Protein AF-A0A7V9KSQ6-F1 (afdb_monomer)

pLDDT: mean 91.96, std 9.07, range [58.22, 98.5]

Solvent-accessible surface area (backbone atoms only — not comparable to full-atom values): 5963 Å² total; per-residue (Å²): 132,81,91,51,93,91,54,93,78,70,85,80,70,75,82,53,72,67,58,53,50,51,54,50,52,52,53,53,51,53,52,51,50,52,65,71,71,59,47,72,70,59,46,72,32,65,42,82,52,59,86,64,93,65,84,72,74,70,60,66,44,50,35,50,59,55,53,50,50,54,56,52,50,54,51,50,51,49,55,52,52,52,56,53,47,52,53,51,52,53,51,54,55,59,75,74,105

Mean predicted aligned error: 5.45 Å

Radius of gyration: 18.54 Å; Cα contacts (8 Å, |Δi|>4): 34; chains: 1; bounding box: 32×36×52 Å

Sequence (97 aa):
MPDEPSVPRDRDARPSLNEVLALRAERMATMRQVITDLTDEQLAGMTEPVAEPGYPEPESFPVRRCLQVILNEEWSHRLYAERDLDVLDARSSQVRR

Foldseek 3Di:
DPDDPVDDDDPVDDDDPVVVVVVVVVVVVVVVVCVVPDDPVLQQDKDDWDCDDDPPDTDIGRNVVVVVVVVVVVVVVVVVVVVVVVVVVVVVVVVVD

Structure (mmCIF, N/CA/C/O backbone):
data_AF-A0A7V9KSQ6-F1
#
_entry.id   AF-A0A7V9KSQ6-F1
#
loop_
_atom_site.group_PDB
_atom_site.id
_atom_site.type_symbol
_atom_site.label_atom_id
_atom_site.label_alt_id
_atom_site.label_comp_id
_atom_site.label_asym_id
_atom_site.label_entity_id
_atom_site.label_seq_id
_atom_site.pdbx_PDB_ins_code
_atom_site.Cartn_x
_atom_site.Cartn_y
_atom_site.Cartn_z
_atom_site.occupancy
_atom_site.B_iso_or_equiv
_atom_site.auth_seq_id
_atom_site.auth_comp_id
_atom_site.auth_asym_id
_atom_site.auth_atom_id
_atom_site.pdbx_PDB_model_num
ATOM 1 N N . MET A 1 1 ? -1.034 20.824 -8.667 1.00 62.12 1 MET A N 1
ATOM 2 C CA . MET A 1 1 ? -0.439 20.929 -7.325 1.00 62.12 1 MET A CA 1
ATOM 3 C C . MET A 1 1 ? 0.964 21.492 -7.465 1.00 62.12 1 MET A C 1
ATOM 5 O O . MET A 1 1 ? 1.721 20.925 -8.258 1.00 62.12 1 MET A O 1
ATOM 9 N N . PRO A 1 2 ? 1.267 22.631 -6.820 1.00 73.69 2 PRO A N 1
ATOM 10 C CA . PRO A 1 2 ? 2.648 23.082 -6.643 1.00 73.69 2 PRO A CA 1
ATOM 11 C C . PRO A 1 2 ? 3.448 22.026 -5.862 1.00 73.69 2 PRO A C 1
ATOM 13 O O . PRO A 1 2 ? 2.854 21.133 -5.261 1.00 73.69 2 PRO A O 1
ATOM 16 N N . ASP A 1 3 ? 4.777 22.091 -5.911 1.00 74.38 3 ASP A N 1
ATOM 17 C CA . ASP A 1 3 ? 5.607 21.177 -5.123 1.00 74.38 3 ASP A CA 1
ATOM 18 C C . ASP A 1 3 ? 5.496 21.516 -3.628 1.00 74.38 3 ASP A C 1
ATOM 20 O O . ASP A 1 3 ? 5.569 22.683 -3.238 1.00 74.38 3 ASP A O 1
ATOM 24 N N . GLU A 1 4 ? 5.318 20.490 -2.797 1.00 75.94 4 GLU A N 1
ATOM 25 C CA . GLU A 1 4 ? 5.264 20.596 -1.339 1.00 75.94 4 GLU A CA 1
ATOM 26 C C . GLU A 1 4 ? 6.613 20.136 -0.764 1.00 75.94 4 GLU A C 1
ATOM 28 O O . GLU A 1 4 ? 6.957 18.966 -0.922 1.00 75.94 4 GLU A O 1
ATOM 33 N N . PRO A 1 5 ? 7.405 21.010 -0.107 1.00 74.19 5 PRO A N 1
ATOM 34 C CA . PRO A 1 5 ? 8.763 20.672 0.339 1.00 74.19 5 PRO A CA 1
ATOM 35 C C . PRO A 1 5 ? 8.861 19.456 1.274 1.00 74.19 5 PRO A C 1
ATOM 37 O O . PRO A 1 5 ? 9.906 18.813 1.329 1.00 74.19 5 PRO A O 1
ATOM 40 N N . SER A 1 6 ? 7.791 19.141 2.009 1.00 73.94 6 SER A N 1
ATOM 41 C CA . SER A 1 6 ? 7.694 17.973 2.895 1.00 73.94 6 SER A CA 1
ATOM 42 C C . SER A 1 6 ? 7.379 16.666 2.164 1.00 73.94 6 SER A C 1
ATOM 44 O O . SER A 1 6 ? 7.497 15.602 2.766 1.00 73.94 6 SER A O 1
ATOM 46 N N . VAL A 1 7 ? 6.991 16.724 0.887 1.00 76.19 7 VAL A N 1
ATOM 47 C CA . VAL A 1 7 ? 6.630 15.562 0.070 1.00 76.19 7 VAL A CA 1
ATOM 48 C C . VAL A 1 7 ? 7.725 15.338 -0.979 1.00 76.19 7 VAL A C 1
ATOM 50 O O . VAL A 1 7 ? 7.809 16.088 -1.955 1.00 76.19 7 VAL A O 1
ATOM 53 N N . PRO A 1 8 ? 8.585 14.313 -0.819 1.00 80.75 8 PRO A N 1
ATOM 54 C CA . PRO A 1 8 ? 9.642 14.028 -1.781 1.00 80.75 8 PRO A CA 1
ATOM 55 C C . PRO A 1 8 ? 9.067 13.792 -3.181 1.00 80.75 8 PRO A C 1
ATOM 57 O O . PRO A 1 8 ? 8.253 12.893 -3.392 1.00 80.75 8 PRO A O 1
ATOM 60 N N . ARG A 1 9 ? 9.515 14.589 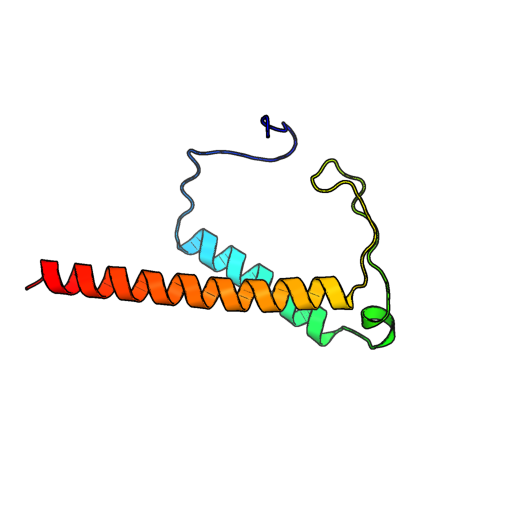-4.154 1.00 83.75 9 ARG A N 1
ATOM 61 C CA . ARG A 1 9 ? 9.087 14.493 -5.555 1.00 83.75 9 ARG A CA 1
ATOM 62 C C . ARG A 1 9 ? 10.276 14.543 -6.511 1.00 83.75 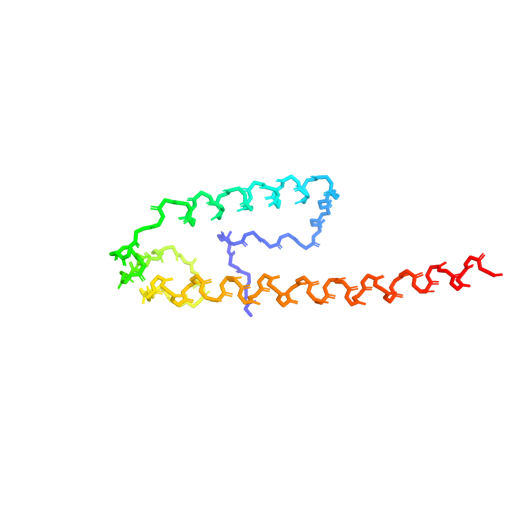9 ARG A C 1
ATOM 64 O O . ARG A 1 9 ? 10.343 15.381 -7.409 1.00 83.75 9 ARG A O 1
ATOM 71 N N . ASP A 1 10 ? 11.220 13.633 -6.316 1.00 88.81 10 ASP A N 1
ATOM 72 C CA . ASP A 1 10 ? 12.347 13.478 -7.231 1.00 88.81 10 ASP A CA 1
ATOM 73 C C . ASP A 1 10 ? 11.896 12.790 -8.533 1.00 88.81 10 ASP A C 1
ATOM 75 O O . ASP A 1 10 ? 11.528 11.615 -8.551 1.00 88.81 10 ASP A O 1
ATOM 79 N N . ARG A 1 11 ? 11.908 13.541 -9.639 1.00 89.81 11 ARG A N 1
ATOM 80 C CA . ARG A 1 11 ? 11.557 13.033 -10.978 1.00 89.81 11 ARG A CA 1
ATOM 81 C C . ARG A 1 11 ? 12.702 12.264 -11.640 1.00 89.81 11 ARG A C 1
ATOM 83 O O . ARG A 1 11 ? 12.469 11.501 -12.585 1.00 89.81 11 ARG A O 1
ATOM 90 N N . ASP A 1 12 ? 13.919 12.438 -11.144 1.00 94.88 12 ASP A N 1
ATOM 91 C CA . ASP A 1 12 ? 15.117 11.752 -11.611 1.00 94.88 12 ASP A CA 1
ATOM 92 C C . ASP A 1 12 ? 15.394 10.470 -10.822 1.00 94.88 12 ASP A C 1
ATOM 94 O O . ASP A 1 12 ? 16.298 9.719 -11.181 1.00 94.88 12 ASP A O 1
ATOM 98 N N . ALA A 1 13 ? 14.556 10.141 -9.834 1.00 93.31 13 ALA A N 1
ATOM 99 C CA . ALA A 1 13 ? 14.594 8.862 -9.142 1.00 93.31 13 ALA A CA 1
ATOM 100 C C . ALA A 1 13 ? 14.551 7.687 -10.141 1.00 93.31 13 ALA A C 1
ATOM 102 O O . ALA A 1 13 ? 13.662 7.584 -10.996 1.00 93.31 13 ALA A O 1
ATOM 103 N N . ARG A 1 14 ? 15.533 6.786 -10.039 1.00 95.62 14 ARG A N 1
ATOM 104 C CA . ARG A 1 14 ? 15.648 5.554 -10.838 1.00 95.62 14 ARG A CA 1
ATOM 105 C C . ARG A 1 14 ? 15.923 4.362 -9.916 1.00 95.62 14 ARG A C 1
ATOM 107 O O . ARG A 1 14 ? 17.036 3.839 -9.935 1.00 95.62 14 ARG A O 1
ATOM 114 N N . PRO A 1 15 ? 14.953 3.947 -9.080 1.00 95.94 15 PRO A N 1
ATOM 115 C CA . PRO A 1 15 ? 15.150 2.788 -8.223 1.00 95.94 15 PRO A CA 1
ATOM 116 C C . PRO A 1 15 ? 15.364 1.539 -9.083 1.00 95.94 15 PRO A C 1
ATOM 118 O O . PRO A 1 15 ? 14.738 1.360 -10.132 1.00 95.94 15 PRO A O 1
ATOM 121 N N . SER A 1 16 ? 16.253 0.664 -8.637 1.00 97.62 16 SER A N 1
ATOM 122 C CA . SER A 1 16 ? 16.429 -0.650 -9.237 1.00 97.62 16 SER A CA 1
ATOM 123 C C . SER A 1 16 ? 15.211 -1.536 -8.967 1.00 97.62 16 SER A C 1
ATOM 125 O O . SER A 1 16 ? 14.479 -1.363 -7.990 1.00 97.62 16 SER A O 1
ATOM 127 N N . LEU A 1 17 ? 15.018 -2.555 -9.808 1.00 95.38 17 LEU A N 1
ATOM 128 C CA . LEU A 1 17 ? 13.939 -3.524 -9.613 1.00 95.38 17 LEU A CA 1
ATOM 129 C C . LEU A 1 17 ? 14.036 -4.226 -8.248 1.00 95.38 17 LEU A C 1
ATOM 131 O O . LEU A 1 17 ? 13.019 -4.432 -7.593 1.00 95.38 17 LEU A O 1
ATOM 135 N N . ASN A 1 18 ? 15.249 -4.562 -7.802 1.00 98.25 18 ASN A N 1
ATOM 136 C CA . ASN A 1 18 ? 15.455 -5.248 -6.527 1.00 98.25 18 ASN A CA 1
ATOM 137 C C . ASN A 1 18 ? 15.021 -4.387 -5.334 1.00 98.25 18 ASN A C 1
ATOM 139 O O . ASN A 1 18 ? 14.383 -4.907 -4.422 1.00 98.25 18 ASN A O 1
ATOM 143 N N . GLU A 1 19 ? 15.311 -3.084 -5.356 1.00 97.62 19 GLU A N 1
ATOM 144 C CA . GLU A 1 19 ? 14.866 -2.153 -4.310 1.00 97.62 19 GLU A CA 1
ATOM 145 C C . GLU A 1 19 ? 13.337 -2.075 -4.258 1.00 97.62 19 GLU A C 1
ATOM 147 O O . GLU A 1 19 ? 12.742 -2.206 -3.189 1.00 97.62 19 GLU A O 1
ATOM 152 N N . VAL A 1 20 ? 12.687 -1.947 -5.420 1.00 96.38 20 VAL A N 1
ATOM 153 C CA . VAL A 1 20 ? 11.220 -1.898 -5.503 1.00 96.38 20 VAL A CA 1
ATOM 154 C C . VAL A 1 20 ? 10.591 -3.200 -4.999 1.00 96.38 20 VAL A C 1
ATOM 156 O O . VAL A 1 20 ? 9.621 -3.167 -4.241 1.00 96.38 20 VAL A O 1
ATOM 159 N N . LEU A 1 21 ? 11.138 -4.356 -5.384 1.00 96.88 21 LEU A N 1
ATOM 160 C CA . LEU A 1 21 ? 10.624 -5.657 -4.953 1.00 96.88 21 LEU A CA 1
ATOM 161 C C . LEU A 1 21 ? 10.806 -5.887 -3.449 1.00 96.88 21 LEU A C 1
ATOM 163 O O . LEU A 1 21 ? 9.897 -6.429 -2.816 1.00 96.88 21 LEU A O 1
ATOM 167 N N . ALA A 1 22 ? 11.929 -5.455 -2.870 1.00 98.12 22 ALA A N 1
ATOM 168 C CA . ALA A 1 22 ? 12.167 -5.542 -1.431 1.00 98.12 22 ALA A CA 1
ATOM 169 C C . ALA A 1 22 ? 11.155 -4.694 -0.644 1.00 98.12 22 ALA A C 1
ATOM 171 O O . ALA A 1 22 ? 10.489 -5.212 0.253 1.00 98.12 22 ALA A O 1
ATOM 172 N N . LEU A 1 23 ? 10.957 -3.432 -1.045 1.00 97.50 23 LEU A N 1
ATOM 173 C CA . LEU A 1 23 ? 9.958 -2.543 -0.440 1.00 97.50 23 LEU A CA 1
ATOM 174 C C . LEU A 1 23 ? 8.541 -3.107 -0.575 1.00 97.50 23 LEU A C 1
ATOM 176 O O . LEU A 1 23 ? 7.754 -3.074 0.372 1.00 97.50 23 LEU A O 1
ATOM 180 N N . ARG A 1 24 ? 8.210 -3.677 -1.738 1.00 95.88 24 ARG A N 1
ATOM 181 C CA . ARG A 1 24 ? 6.907 -4.312 -1.949 1.00 95.88 24 ARG A CA 1
ATOM 182 C C . ARG A 1 24 ? 6.710 -5.507 -1.018 1.00 95.88 24 ARG A C 1
ATOM 184 O O . ARG A 1 24 ? 5.636 -5.647 -0.438 1.00 95.88 24 ARG A O 1
ATOM 191 N N . ALA A 1 25 ? 7.715 -6.368 -0.868 1.00 97.62 25 ALA A N 1
ATOM 192 C CA . ALA A 1 25 ? 7.637 -7.519 0.027 1.00 97.62 25 ALA A CA 1
ATOM 193 C C . ALA A 1 25 ? 7.422 -7.089 1.487 1.00 97.62 25 ALA A C 1
ATOM 195 O O . ALA A 1 25 ? 6.564 -7.655 2.164 1.00 97.62 25 ALA A O 1
ATOM 196 N N . GLU A 1 26 ? 8.132 -6.052 1.936 1.00 98.44 26 GLU A N 1
ATOM 197 C CA . GLU A 1 26 ? 7.963 -5.463 3.267 1.00 98.44 26 GLU A CA 1
ATOM 198 C C . GLU A 1 26 ? 6.529 -4.955 3.481 1.00 98.44 26 GLU A C 1
ATOM 200 O O . GLU A 1 26 ? 5.866 -5.356 4.436 1.00 98.44 26 GLU A O 1
ATOM 205 N N . ARG A 1 27 ? 5.999 -4.141 2.559 1.00 96.56 27 ARG A N 1
ATOM 206 C CA . ARG A 1 27 ? 4.635 -3.590 2.671 1.00 96.56 27 ARG A CA 1
ATOM 207 C C . ARG A 1 27 ? 3.561 -4.681 2.659 1.00 96.56 27 ARG A C 1
ATOM 209 O O . ARG A 1 27 ? 2.602 -4.611 3.427 1.00 96.56 27 ARG A O 1
ATOM 216 N N . MET A 1 28 ? 3.747 -5.732 1.858 1.00 96.00 28 MET A N 1
ATOM 217 C CA . MET A 1 28 ? 2.855 -6.897 1.866 1.00 96.00 28 MET A CA 1
ATOM 218 C C . MET A 1 28 ? 2.922 -7.679 3.184 1.00 96.00 28 MET A C 1
ATOM 220 O O . MET A 1 28 ? 1.900 -8.208 3.626 1.00 96.00 28 MET A O 1
ATOM 224 N N . ALA A 1 29 ? 4.094 -7.758 3.821 1.00 98.00 29 ALA A N 1
ATOM 225 C CA . ALA A 1 29 ? 4.237 -8.369 5.140 1.00 98.00 29 ALA A CA 1
ATOM 226 C C . ALA A 1 29 ? 3.508 -7.547 6.214 1.00 98.00 29 ALA A C 1
ATOM 228 O O . ALA A 1 29 ? 2.754 -8.123 6.997 1.00 98.00 29 ALA A O 1
ATOM 229 N N . THR A 1 30 ? 3.635 -6.215 6.186 1.00 97.31 30 THR A N 1
ATOM 230 C CA . THR A 1 30 ? 2.879 -5.313 7.070 1.00 97.31 30 THR A CA 1
ATOM 231 C C . THR A 1 30 ? 1.373 -5.525 6.926 1.00 97.31 30 THR A C 1
ATOM 233 O O . THR A 1 30 ? 0.693 -5.760 7.920 1.00 97.31 30 THR A O 1
ATOM 236 N N . MET A 1 31 ? 0.839 -5.525 5.699 1.00 96.38 31 MET A N 1
ATOM 237 C CA . MET A 1 31 ? -0.599 -5.733 5.487 1.00 96.38 31 MET A CA 1
ATOM 238 C C . MET A 1 31 ? -1.068 -7.118 5.931 1.00 96.38 31 MET A C 1
ATOM 240 O O . MET A 1 31 ? -2.159 -7.253 6.481 1.00 96.38 31 MET A O 1
ATOM 244 N N . ARG A 1 32 ? -0.246 -8.155 5.739 1.00 96.81 32 ARG A N 1
ATOM 245 C CA . ARG A 1 32 ? -0.558 -9.497 6.239 1.00 96.81 32 ARG A CA 1
ATOM 246 C C . ARG A 1 32 ? -0.662 -9.517 7.760 1.00 96.81 32 ARG A C 1
ATOM 248 O O . ARG A 1 32 ? -1.583 -10.144 8.275 1.00 96.81 32 ARG A O 1
ATOM 255 N N . GLN A 1 33 ? 0.252 -8.844 8.455 1.00 98.19 33 GLN A N 1
ATOM 256 C CA . GLN A 1 33 ? 0.205 -8.730 9.908 1.00 98.19 33 GLN A CA 1
ATOM 257 C C . GLN A 1 33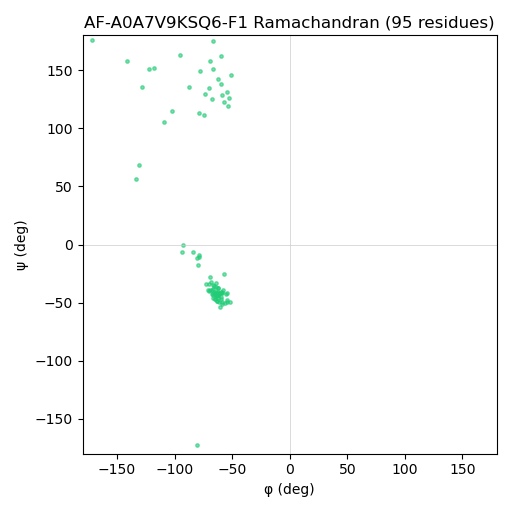 ? -1.048 -7.973 10.360 1.00 98.19 33 GLN A C 1
ATOM 259 O O . GLN A 1 33 ? -1.794 -8.498 11.176 1.00 98.19 33 GLN A O 1
ATOM 264 N N . VAL A 1 34 ? -1.344 -6.817 9.751 1.00 96.31 34 VAL A N 1
ATOM 265 C CA . VAL A 1 34 ? -2.560 -6.037 10.047 1.00 96.31 34 VAL A CA 1
ATOM 266 C C . VAL A 1 34 ? -3.808 -6.907 9.945 1.00 96.31 34 VAL A C 1
ATOM 268 O O . VAL A 1 34 ? -4.603 -6.922 10.869 1.00 96.31 34 VAL A O 1
ATOM 271 N N . ILE A 1 35 ? -3.970 -7.666 8.858 1.00 96.44 35 ILE A N 1
ATOM 272 C CA . ILE A 1 35 ? -5.141 -8.536 8.674 1.00 96.44 35 ILE A CA 1
ATOM 273 C C . ILE A 1 35 ? -5.162 -9.710 9.661 1.00 96.44 35 ILE A C 1
ATOM 275 O O . ILE A 1 35 ? -6.240 -10.146 10.052 1.00 96.44 35 ILE A O 1
ATOM 279 N N . THR A 1 36 ? -3.998 -10.229 10.055 1.00 98.31 36 THR A N 1
ATOM 280 C CA . THR A 1 36 ? -3.901 -11.342 11.016 1.00 98.31 36 THR A CA 1
ATOM 281 C C . THR A 1 36 ? -4.324 -10.909 12.417 1.00 98.31 36 THR A C 1
ATOM 283 O O . THR A 1 36 ? -4.999 -11.668 13.107 1.00 98.31 36 THR A O 1
ATOM 286 N N . ASP A 1 37 ? -3.953 -9.691 12.810 1.00 98.00 37 ASP A N 1
ATOM 287 C CA . ASP A 1 37 ? -4.163 -9.173 14.163 1.00 98.00 37 ASP A CA 1
ATOM 288 C C . ASP A 1 37 ? -5.480 -8.376 14.299 1.00 98.00 37 ASP A C 1
ATOM 290 O O . ASP A 1 37 ? -5.842 -7.974 15.405 1.00 98.00 37 ASP A O 1
ATOM 294 N N . LEU A 1 38 ? -6.194 -8.134 13.190 1.00 97.94 38 LEU A N 1
ATOM 295 C CA . LEU A 1 38 ? -7.394 -7.298 13.149 1.00 97.94 38 LEU A CA 1
ATOM 296 C C . LEU A 1 38 ? -8.562 -7.932 13.915 1.00 97.94 38 LEU A C 1
ATOM 298 O O . LEU A 1 38 ? -9.002 -9.036 13.591 1.00 97.94 38 LEU A O 1
ATOM 302 N N . THR A 1 39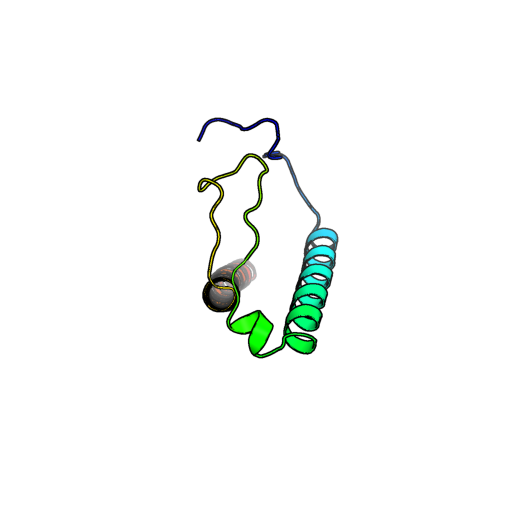 ? -9.129 -7.187 14.862 1.00 98.44 39 THR A N 1
ATOM 303 C CA . THR A 1 39 ? -10.364 -7.580 15.559 1.00 98.44 39 TH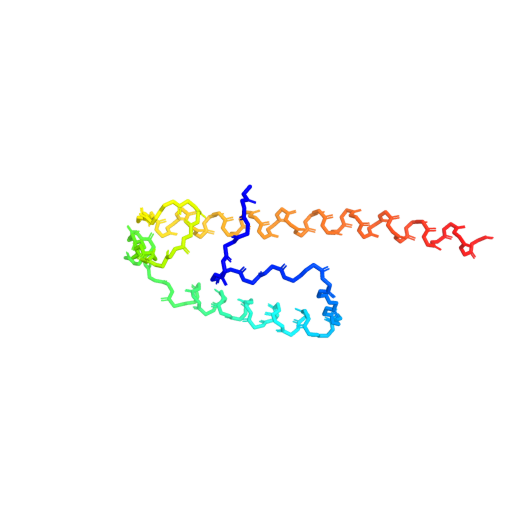R A CA 1
ATOM 304 C C . THR A 1 39 ? -11.608 -6.956 14.927 1.00 98.44 39 THR A C 1
ATOM 306 O O . THR A 1 39 ? -11.535 -5.961 14.196 1.00 98.44 39 THR A O 1
ATOM 309 N N . ASP A 1 40 ? -12.780 -7.508 15.243 1.00 98.44 40 ASP A N 1
ATOM 310 C CA . ASP A 1 40 ? -14.062 -6.965 14.787 1.00 98.44 40 ASP A CA 1
ATOM 311 C C . ASP A 1 40 ? -14.304 -5.542 15.318 1.00 98.44 40 ASP A C 1
ATOM 313 O O . ASP A 1 40 ? -14.798 -4.683 14.584 1.00 98.44 40 ASP A O 1
ATOM 317 N N . GLU A 1 41 ? -13.902 -5.258 16.561 1.00 98.38 41 GLU A N 1
ATOM 318 C CA . GLU A 1 41 ? -13.992 -3.923 17.160 1.00 98.38 41 GLU A CA 1
ATOM 319 C C . GLU A 1 41 ? -13.105 -2.917 16.422 1.00 98.38 41 GLU A C 1
ATOM 321 O O . GLU A 1 41 ? -13.549 -1.807 16.125 1.00 98.38 41 GLU A O 1
ATOM 326 N N . GLN A 1 42 ? -11.873 -3.304 16.076 1.00 97.88 42 GLN A N 1
ATOM 327 C CA . GLN A 1 42 ? -10.965 -2.457 15.299 1.00 97.88 42 GLN A CA 1
ATOM 328 C C . GLN A 1 42 ? -11.509 -2.204 13.891 1.00 97.88 42 GLN A C 1
ATOM 330 O O . GLN A 1 42 ? -11.493 -1.071 13.412 1.00 97.88 42 GLN A O 1
ATOM 335 N N . LEU A 1 43 ? -12.043 -3.236 13.232 1.00 98.31 43 LEU A N 1
ATOM 336 C CA . LEU A 1 43 ? -12.638 -3.115 11.902 1.00 98.31 43 LEU A CA 1
ATOM 337 C C . LEU A 1 43 ? -13.887 -2.215 11.892 1.00 98.31 43 LEU A C 1
ATOM 339 O O . LEU A 1 43 ? -14.152 -1.541 10.891 1.00 98.31 43 LEU A O 1
ATOM 343 N N . ALA A 1 44 ? -14.663 -2.214 12.978 1.00 98.50 44 ALA A N 1
ATOM 344 C CA . ALA A 1 44 ? -15.815 -1.334 13.173 1.00 98.50 44 ALA A CA 1
ATOM 345 C C . ALA A 1 44 ? -15.431 0.097 13.603 1.00 98.50 44 ALA A C 1
ATOM 347 O O . ALA A 1 44 ? -16.298 0.971 13.641 1.00 98.50 44 ALA A O 1
ATOM 348 N N . GLY A 1 45 ? -14.156 0.332 13.920 1.00 98.25 45 GLY A N 1
ATOM 349 C CA . GLY A 1 45 ? -13.637 1.606 14.394 1.00 98.25 45 GLY A CA 1
ATOM 350 C C . GLY A 1 45 ? -13.360 2.639 13.300 1.00 98.25 45 GLY A C 1
ATOM 351 O O . GLY A 1 45 ? -13.663 2.468 12.113 1.00 98.25 45 GLY A O 1
ATOM 352 N N . MET A 1 46 ? -12.738 3.730 13.737 1.00 98.12 46 MET A N 1
ATOM 353 C CA . MET A 1 46 ? -12.333 4.870 12.920 1.00 98.12 46 MET A CA 1
ATOM 354 C C . MET A 1 46 ? -10.808 5.028 12.967 1.00 98.12 46 MET A C 1
ATOM 356 O O . MET A 1 46 ? -10.175 4.632 13.944 1.00 98.12 46 MET A O 1
ATOM 360 N N . THR A 1 47 ? -10.212 5.589 11.919 1.00 95.19 47 THR A N 1
ATOM 361 C CA . THR A 1 47 ? -8.786 5.932 11.898 1.00 95.19 47 THR A CA 1
ATOM 362 C C . THR A 1 47 ? -8.524 7.212 12.681 1.00 95.19 47 THR A C 1
ATOM 364 O O . THR A 1 47 ? -9.345 8.131 12.672 1.00 95.19 47 THR A O 1
ATOM 367 N N . GLU A 1 48 ? -7.341 7.321 13.271 1.00 94.12 48 GLU A N 1
ATOM 368 C CA . GLU A 1 48 ? -6.840 8.611 13.743 1.00 94.12 48 GLU A CA 1
ATOM 369 C C . GLU A 1 48 ? -6.408 9.462 12.533 1.00 94.12 48 GLU A C 1
ATOM 371 O O . GLU A 1 48 ? -5.690 8.947 11.667 1.00 94.12 48 GLU A O 1
ATOM 376 N N . PRO A 1 49 ? -6.858 10.726 12.413 1.00 91.31 49 PRO A N 1
ATOM 377 C CA . PRO A 1 49 ? -6.407 11.619 11.351 1.00 91.31 49 PRO A CA 1
ATOM 378 C C . PRO A 1 49 ? -4.892 11.848 11.409 1.00 91.31 49 PRO A C 1
ATOM 380 O O . PRO A 1 49 ? -4.328 12.078 12.478 1.00 91.31 49 PRO A O 1
ATOM 383 N N . VAL A 1 50 ? -4.245 11.841 10.245 1.00 86.44 50 VAL A N 1
ATOM 384 C CA . VAL A 1 50 ? -2.827 12.199 10.096 1.00 86.44 50 VAL A CA 1
ATOM 385 C C . VAL A 1 50 ? -2.727 13.723 10.125 1.00 86.44 50 VAL A C 1
ATOM 387 O O . VAL A 1 50 ? -3.261 14.375 9.237 1.00 86.44 50 VAL A O 1
ATOM 390 N N . ALA A 1 51 ? -2.114 14.298 11.161 1.00 85.50 51 ALA A N 1
ATOM 391 C CA . ALA A 1 51 ? -2.082 15.751 11.370 1.00 85.50 51 ALA A CA 1
ATOM 392 C C . ALA A 1 51 ? -1.039 16.472 10.493 1.00 85.50 51 ALA A C 1
ATOM 394 O O . ALA A 1 51 ? -1.003 17.703 10.437 1.00 85.50 51 ALA A O 1
ATOM 395 N N . GLU A 1 52 ? -0.163 15.712 9.846 1.00 81.19 52 GLU A N 1
ATOM 396 C CA . GLU A 1 52 ? 0.853 16.199 8.933 1.00 81.19 52 GLU A CA 1
ATOM 397 C C . GLU A 1 52 ? 0.233 16.803 7.658 1.00 81.19 52 GLU A C 1
ATOM 399 O O . GLU A 1 52 ? -0.833 16.368 7.217 1.00 81.19 52 GLU A O 1
ATOM 404 N N . PRO A 1 53 ? 0.903 17.787 7.026 1.00 75.38 53 PRO A N 1
ATOM 405 C CA . PRO A 1 53 ? 0.451 18.346 5.757 1.00 75.38 53 PRO A CA 1
ATOM 406 C C . PRO A 1 53 ? 0.258 17.254 4.702 1.00 75.38 53 PRO A C 1
ATOM 408 O O . PRO A 1 53 ? 1.147 16.427 4.483 1.00 75.38 53 PRO A O 1
ATOM 411 N N . GLY A 1 54 ? -0.887 17.279 4.029 1.00 73.38 54 GLY A N 1
ATOM 412 C CA . GLY A 1 54 ? -1.215 16.320 2.989 1.00 73.38 54 GLY A CA 1
ATOM 413 C C . GLY A 1 54 ? -2.491 16.691 2.248 1.00 73.38 54 GLY A C 1
ATOM 414 O O . GLY A 1 54 ? -3.165 17.670 2.568 1.00 73.38 54 GLY A O 1
ATOM 415 N N . TYR A 1 55 ? -2.805 15.893 1.232 1.00 72.31 55 TYR A N 1
ATOM 416 C CA . TYR A 1 55 ? -4.057 15.989 0.498 1.00 72.31 55 TYR A CA 1
ATOM 417 C C . TYR A 1 55 ? -4.732 14.610 0.437 1.00 72.31 55 TYR A C 1
ATOM 419 O O . TYR A 1 55 ? -4.057 13.635 0.092 1.00 72.31 55 TYR A O 1
ATOM 427 N N . PRO A 1 56 ? -6.051 14.505 0.677 1.00 81.38 56 PRO A N 1
ATOM 428 C CA . PRO A 1 56 ? -6.954 15.574 1.118 1.00 81.38 56 PRO A CA 1
ATOM 429 C C . PRO A 1 56 ? -6.631 16.065 2.541 1.00 81.38 56 PRO A C 1
ATOM 431 O O . PRO A 1 56 ? -5.748 15.517 3.197 1.00 81.38 56 PRO A O 1
ATOM 434 N N . GLU A 1 57 ? -7.331 17.112 2.990 1.00 83.06 57 GLU A N 1
ATOM 435 C CA . GLU A 1 57 ? -7.227 17.604 4.371 1.00 83.06 57 GLU A CA 1
ATOM 436 C C . GLU A 1 57 ? -7.404 16.456 5.385 1.00 83.06 57 GLU A C 1
ATOM 438 O O . GLU A 1 57 ? -8.202 15.545 5.129 1.00 83.06 57 GLU A O 1
ATOM 443 N N . PRO A 1 58 ? -6.701 16.492 6.533 1.00 86.81 58 PRO A N 1
ATOM 444 C CA . PRO A 1 58 ? -6.796 15.455 7.552 1.00 86.81 58 PRO A CA 1
ATOM 445 C C . PRO A 1 58 ? -8.233 15.182 8.001 1.00 86.81 58 PRO A C 1
ATOM 447 O O . PRO A 1 58 ? -8.897 16.042 8.581 1.00 86.81 58 PRO A O 1
ATOM 450 N N . GLU A 1 59 ? -8.698 13.950 7.803 1.00 92.25 59 GLU A N 1
ATOM 451 C CA . GLU A 1 59 ? -9.985 13.496 8.321 1.00 92.25 59 GLU A CA 1
ATOM 452 C C . GLU A 1 59 ? -9.927 12.048 8.823 1.00 92.25 59 GLU A C 1
ATOM 454 O O . GLU A 1 59 ? -9.037 11.266 8.479 1.00 92.25 59 GLU A O 1
ATOM 459 N N . SER A 1 60 ? -10.875 11.708 9.697 1.00 94.88 60 SER A N 1
ATOM 460 C CA . SER A 1 60 ? -11.032 10.358 10.232 1.00 94.88 60 SER A CA 1
ATOM 461 C C . SER A 1 60 ? -11.928 9.538 9.308 1.00 94.88 60 SER A C 1
ATOM 463 O O . SER A 1 60 ? -12.988 10.002 8.883 1.00 94.88 60 SER A O 1
ATOM 465 N N . PHE A 1 61 ? -11.539 8.295 9.031 1.00 95.31 61 PHE A N 1
ATOM 466 C CA . PHE A 1 61 ? -12.272 7.397 8.146 1.00 95.31 61 PHE A CA 1
ATOM 467 C C . PHE A 1 61 ? -12.660 6.098 8.854 1.00 95.31 61 PHE A C 1
ATOM 469 O O . PHE A 1 61 ? -11.911 5.615 9.700 1.00 95.31 61 PHE A O 1
ATOM 476 N N . PRO A 1 62 ? -13.774 5.451 8.466 1.00 97.88 62 PRO A N 1
ATOM 477 C CA . PRO A 1 62 ? -14.054 4.091 8.913 1.00 97.88 62 PRO A CA 1
ATOM 478 C C . PRO A 1 62 ? -12.930 3.139 8.485 1.00 97.88 62 PRO A C 1
ATOM 480 O O . PRO A 1 62 ? -12.619 3.059 7.293 1.00 97.88 62 PRO A O 1
ATOM 483 N N . VAL A 1 63 ? -12.375 2.358 9.417 1.00 97.62 63 VAL A N 1
ATOM 484 C CA . VAL A 1 63 ? -11.265 1.419 9.138 1.00 97.62 63 VAL A CA 1
ATOM 485 C C . VAL A 1 63 ? -11.631 0.459 8.005 1.00 97.62 63 VAL A C 1
ATOM 487 O O . VAL A 1 63 ? -10.860 0.253 7.064 1.00 97.62 63 VAL A O 1
ATOM 490 N N . ARG A 1 64 ? -12.865 -0.057 8.028 1.00 98.19 64 ARG A N 1
ATOM 491 C CA . ARG A 1 64 ? -13.421 -0.898 6.961 1.00 98.19 64 ARG A CA 1
ATOM 492 C C . ARG A 1 64 ? -13.342 -0.251 5.578 1.00 98.19 64 ARG A C 1
ATOM 494 O O . ARG A 1 64 ? -13.028 -0.945 4.614 1.00 98.19 64 ARG A O 1
ATOM 501 N N . ARG A 1 65 ? -13.636 1.049 5.466 1.00 97.4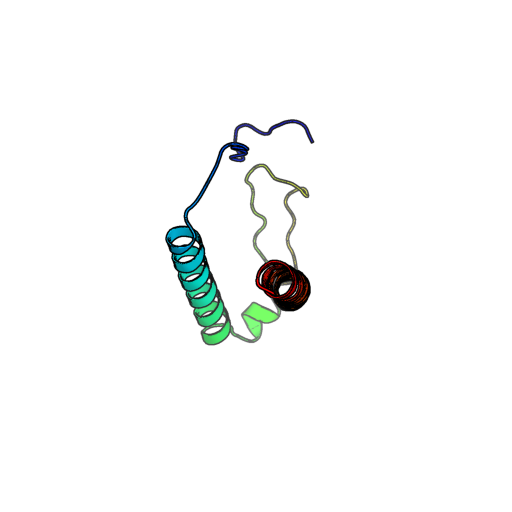4 65 ARG A N 1
ATOM 502 C CA . ARG A 1 65 ? -13.582 1.769 4.185 1.00 97.44 65 ARG A CA 1
ATOM 503 C C . ARG A 1 65 ? -12.146 1.812 3.673 1.00 97.44 65 ARG A C 1
ATOM 505 O O . ARG A 1 65 ? -11.923 1.488 2.512 1.00 97.44 65 ARG A O 1
ATOM 512 N N . CYS A 1 66 ? -11.186 2.150 4.532 1.00 95.62 66 CYS A N 1
ATOM 513 C CA . CYS A 1 66 ? -9.771 2.201 4.162 1.00 95.62 66 CYS A CA 1
ATOM 514 C C . CYS A 1 66 ? -9.260 0.839 3.675 1.00 95.62 66 CYS A C 1
ATOM 516 O O . CYS A 1 66 ? -8.660 0.756 2.607 1.00 95.62 66 CYS A O 1
ATOM 518 N N . LEU A 1 67 ? -9.563 -0.242 4.402 1.00 96.75 67 LEU A N 1
ATOM 519 C CA . LEU A 1 67 ? -9.164 -1.594 3.996 1.00 96.75 67 LEU A CA 1
ATOM 520 C C . LEU A 1 67 ? -9.800 -2.015 2.666 1.00 96.75 67 LEU A C 1
ATOM 522 O O . LEU A 1 67 ? -9.125 -2.604 1.826 1.00 96.75 67 LEU A O 1
ATOM 526 N N . GLN A 1 68 ? -11.076 -1.690 2.440 1.00 97.38 68 GLN A N 1
ATOM 527 C CA . GLN A 1 68 ? -11.729 -1.956 1.156 1.00 97.38 68 GLN A CA 1
ATOM 528 C C . GLN A 1 68 ? -11.066 -1.200 0.004 1.00 97.38 68 GLN A C 1
ATOM 530 O O . GLN A 1 68 ? -10.882 -1.782 -1.062 1.00 97.38 68 GLN A O 1
ATOM 535 N N . VAL A 1 69 ? -10.705 0.071 0.203 1.00 97.06 69 VAL A N 1
ATOM 536 C CA . VAL A 1 69 ? -9.990 0.862 -0.809 1.00 97.06 69 VAL A CA 1
ATOM 537 C C . VAL A 1 69 ? -8.656 0.203 -1.138 1.00 97.06 69 VAL A C 1
ATOM 539 O O . VAL A 1 69 ? -8.444 -0.149 -2.293 1.00 97.06 69 VAL A O 1
ATOM 542 N N . ILE A 1 70 ? -7.824 -0.074 -0.129 1.00 95.62 70 ILE A N 1
ATOM 543 C CA . ILE A 1 70 ? -6.506 -0.698 -0.320 1.00 95.62 70 ILE A CA 1
ATOM 544 C C . ILE A 1 70 ? -6.635 -2.014 -1.098 1.00 95.62 70 ILE A C 1
ATOM 546 O O . ILE A 1 70 ? -5.952 -2.213 -2.095 1.00 95.62 70 ILE A O 1
ATOM 550 N N . LEU A 1 71 ? -7.542 -2.909 -0.695 1.00 95.25 71 LEU A N 1
ATOM 551 C CA . LEU A 1 71 ? -7.700 -4.208 -1.358 1.00 95.25 71 LEU A CA 1
ATOM 552 C C . LEU A 1 71 ? -8.179 -4.078 -2.814 1.00 95.25 71 LEU A C 1
ATOM 554 O O . LEU A 1 71 ? -7.686 -4.793 -3.688 1.00 95.25 71 LEU A O 1
ATOM 558 N N . ASN A 1 72 ? -9.120 -3.170 -3.084 1.00 97.88 72 ASN A N 1
ATOM 559 C CA . ASN A 1 72 ? -9.632 -2.945 -4.437 1.00 97.88 72 ASN A CA 1
ATOM 560 C C . ASN A 1 72 ? -8.595 -2.279 -5.349 1.00 97.88 72 ASN A C 1
ATOM 562 O O . ASN A 1 72 ? -8.484 -2.639 -6.525 1.00 97.88 72 ASN A 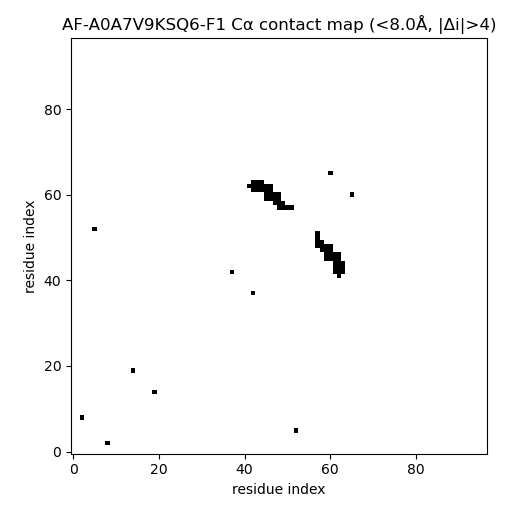O 1
ATOM 566 N N . GLU A 1 73 ? -7.840 -1.316 -4.826 1.00 97.56 73 GLU A N 1
ATOM 567 C CA . GLU A 1 73 ? -6.774 -0.642 -5.564 1.00 97.56 73 GLU A CA 1
ATOM 568 C C . GLU A 1 73 ? -5.628 -1.603 -5.867 1.00 97.56 73 GLU A C 1
ATOM 570 O O . GLU A 1 73 ? -5.224 -1.699 -7.021 1.00 97.56 73 GLU A O 1
ATOM 575 N N . GLU A 1 74 ? -5.179 -2.401 -4.895 1.00 95.81 74 GLU A N 1
ATOM 576 C CA . GLU A 1 74 ? -4.144 -3.419 -5.115 1.00 95.81 74 GLU A CA 1
ATOM 577 C C . GLU A 1 74 ? -4.558 -4.447 -6.177 1.00 95.81 74 GLU A C 1
ATOM 579 O O . GLU A 1 74 ? -3.763 -4.807 -7.052 1.00 95.81 74 GLU A O 1
ATOM 584 N N . TRP A 1 75 ? -5.819 -4.891 -6.153 1.00 96.88 75 TRP A N 1
ATOM 585 C CA . TRP A 1 75 ? -6.367 -5.761 -7.194 1.00 96.88 75 TRP A CA 1
ATOM 586 C C . TRP A 1 75 ? -6.340 -5.087 -8.571 1.00 96.88 75 TRP A C 1
ATOM 588 O O . TRP A 1 75 ? -5.845 -5.658 -9.544 1.00 96.88 75 TRP A O 1
ATOM 598 N N . SER A 1 76 ? -6.833 -3.852 -8.652 1.00 98.38 76 SER A N 1
ATOM 599 C CA . SER A 1 76 ? -6.902 -3.102 -9.909 1.00 98.38 76 SER A CA 1
ATOM 600 C C . SER A 1 76 ? -5.509 -2.808 -10.471 1.00 98.38 76 SER A C 1
ATOM 602 O O . SER A 1 76 ? -5.268 -2.998 -11.662 1.00 98.38 76 SER A O 1
ATOM 604 N N . HIS A 1 77 ? -4.562 -2.414 -9.618 1.00 96.31 77 HIS A N 1
ATOM 605 C CA . HIS A 1 77 ? -3.168 -2.182 -9.989 1.00 96.31 77 HIS A CA 1
ATOM 606 C C . HIS A 1 77 ? -2.507 -3.446 -10.528 1.00 96.31 77 HIS A C 1
ATOM 608 O O . HIS A 1 77 ? -1.808 -3.372 -11.540 1.00 96.31 77 HIS A O 1
ATOM 614 N N . ARG A 1 78 ? -2.763 -4.610 -9.916 1.00 95.31 78 ARG A N 1
ATOM 615 C CA . ARG A 1 78 ? -2.291 -5.887 -10.459 1.00 95.31 78 ARG A CA 1
ATOM 616 C C . ARG A 1 78 ? -2.829 -6.116 -11.871 1.00 95.31 78 ARG A C 1
ATOM 618 O O . ARG A 1 78 ? -2.036 -6.409 -12.759 1.00 95.31 78 ARG A O 1
ATOM 625 N N . LEU A 1 79 ? -4.136 -5.950 -12.083 1.00 98.25 79 LEU A N 1
ATOM 626 C CA . LEU A 1 79 ? -4.746 -6.161 -13.399 1.00 98.25 79 LEU A CA 1
ATOM 627 C C . LEU A 1 79 ? -4.147 -5.243 -14.470 1.00 98.25 79 LEU A C 1
ATOM 629 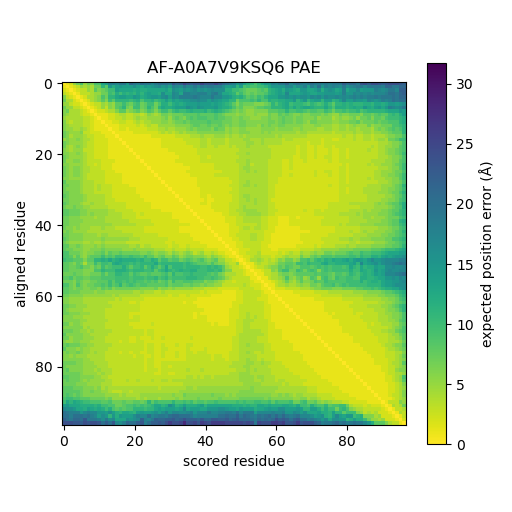O O . LEU A 1 79 ? -3.883 -5.687 -15.586 1.00 98.25 79 LEU A O 1
ATOM 633 N N . TYR A 1 80 ? -3.907 -3.971 -14.145 1.00 98.12 80 TYR A N 1
ATOM 634 C CA . TYR A 1 80 ? -3.268 -3.043 -15.079 1.00 98.12 80 TYR A CA 1
ATOM 635 C C . TYR A 1 80 ? -1.817 -3.427 -15.374 1.00 98.12 80 TYR A C 1
ATOM 637 O O . TYR A 1 80 ? -1.413 -3.401 -16.535 1.00 98.12 80 TYR A O 1
ATOM 645 N N . ALA A 1 81 ? -1.057 -3.829 -14.353 1.00 96.00 81 ALA A N 1
ATOM 646 C CA . ALA A 1 81 ? 0.322 -4.267 -14.525 1.00 96.00 81 ALA A CA 1
ATOM 647 C C . ALA A 1 81 ? 0.420 -5.523 -15.404 1.00 96.00 81 ALA A C 1
ATOM 649 O O . ALA A 1 81 ? 1.263 -5.574 -16.294 1.00 96.00 81 ALA A O 1
ATOM 650 N N . GLU A 1 82 ? -0.452 -6.511 -15.189 1.00 97.75 82 GLU A N 1
ATOM 651 C CA . GLU A 1 82 ? -0.496 -7.739 -15.992 1.00 97.75 82 GLU A CA 1
ATOM 652 C C . GLU A 1 82 ? -0.890 -7.445 -17.443 1.00 97.75 82 GLU A C 1
ATOM 654 O O . GLU A 1 82 ? -0.181 -7.856 -18.359 1.00 97.75 82 GLU A O 1
ATOM 659 N N . ARG A 1 83 ? -1.938 -6.639 -17.663 1.00 97.94 83 ARG A N 1
ATOM 660 C CA . ARG A 1 83 ? -2.344 -6.198 -19.007 1.00 97.94 83 ARG A CA 1
ATOM 661 C C . ARG A 1 83 ? -1.189 -5.538 -19.764 1.00 97.94 83 ARG A C 1
ATOM 663 O O . ARG A 1 83 ? -0.972 -5.820 -20.941 1.00 97.94 83 ARG A O 1
ATOM 670 N N . ASP A 1 84 ? -0.482 -4.617 -19.117 1.00 98.06 84 ASP A N 1
ATOM 671 C CA . ASP A 1 84 ? 0.594 -3.868 -19.765 1.00 98.06 84 ASP A CA 1
ATOM 672 C C . ASP A 1 84 ? 1.829 -4.752 -19.992 1.00 98.06 84 ASP A C 1
ATOM 674 O O . ASP A 1 84 ? 2.496 -4.625 -21.024 1.00 98.06 84 ASP A O 1
ATOM 678 N N . LEU A 1 85 ? 2.100 -5.695 -19.084 1.00 96.50 85 LEU A N 1
ATOM 679 C CA . LEU A 1 85 ? 3.150 -6.696 -19.253 1.00 96.50 85 LEU A CA 1
ATOM 680 C C . LEU A 1 85 ? 2.876 -7.603 -20.459 1.00 96.50 85 LEU A C 1
ATOM 682 O O . LEU A 1 85 ? 3.785 -7.804 -21.265 1.00 96.50 85 LEU A O 1
ATOM 686 N N . ASP A 1 86 ? 1.637 -8.066 -20.640 1.00 97.75 86 ASP A N 1
ATOM 687 C CA . ASP A 1 86 ? 1.236 -8.871 -21.802 1.00 97.75 86 ASP A CA 1
ATOM 688 C C . ASP A 1 86 ? 1.489 -8.119 -23.121 1.00 97.75 86 ASP A C 1
ATOM 690 O O . ASP A 1 86 ? 1.999 -8.681 -24.096 1.00 97.75 86 ASP A O 1
ATOM 694 N N . VAL A 1 87 ? 1.201 -6.811 -23.157 1.00 97.44 87 VAL A N 1
ATOM 695 C CA . VAL A 1 87 ? 1.483 -5.957 -24.324 1.00 97.44 87 VAL A CA 1
ATO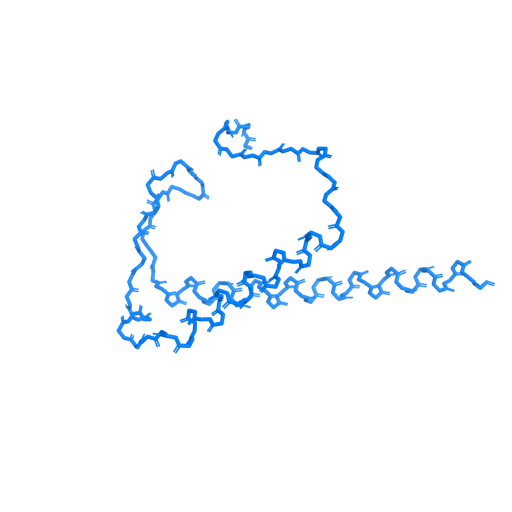M 696 C C . VAL A 1 87 ? 2.988 -5.858 -24.599 1.00 97.44 87 VAL A C 1
ATOM 698 O O . VAL A 1 87 ? 3.411 -5.913 -25.759 1.00 97.44 87 VAL A O 1
ATOM 701 N N . LEU A 1 88 ? 3.813 -5.696 -23.562 1.00 96.69 88 LEU A N 1
ATOM 702 C CA . LEU A 1 88 ? 5.272 -5.619 -23.699 1.00 96.69 88 LEU A CA 1
ATOM 703 C C . LEU A 1 88 ? 5.886 -6.949 -24.146 1.00 96.69 88 LEU A C 1
ATOM 705 O O . LEU A 1 88 ? 6.795 -6.948 -24.984 1.00 96.69 88 LEU A O 1
ATOM 709 N N . ASP A 1 89 ? 5.390 -8.071 -23.632 1.00 96.44 89 ASP A N 1
ATOM 710 C CA . ASP A 1 89 ? 5.867 -9.399 -24.015 1.00 96.44 89 ASP A CA 1
ATOM 711 C C . ASP A 1 89 ? 5.516 -9.726 -25.474 1.00 96.44 89 ASP A C 1
ATOM 713 O O . ASP A 1 89 ? 6.379 -10.157 -26.251 1.00 96.44 89 ASP A O 1
ATOM 717 N N . ALA A 1 90 ? 4.293 -9.391 -25.906 1.00 95.38 90 ALA A N 1
ATOM 718 C CA . ALA A 1 90 ? 3.878 -9.535 -27.300 1.00 95.38 90 ALA A CA 1
ATOM 719 C C . ALA A 1 90 ? 4.762 -8.706 -28.254 1.00 95.38 90 ALA A C 1
ATOM 721 O O . ALA A 1 90 ? 5.237 -9.220 -29.272 1.00 95.38 90 ALA A O 1
ATOM 722 N N . ARG A 1 91 ? 5.058 -7.444 -27.906 1.00 94.75 91 ARG A N 1
ATOM 723 C CA . ARG A 1 91 ? 5.956 -6.575 -28.694 1.00 94.75 91 ARG A CA 1
ATOM 724 C C . ARG A 1 91 ? 7.378 -7.125 -28.756 1.00 94.75 91 ARG A C 1
ATOM 726 O O . ARG A 1 91 ? 7.987 -7.146 -29.823 1.00 94.75 91 ARG A O 1
ATOM 733 N N . SER A 1 92 ? 7.899 -7.598 -27.628 1.00 92.19 92 SER A N 1
ATOM 734 C CA . SER A 1 92 ? 9.252 -8.154 -27.547 1.00 92.19 92 SER A CA 1
ATOM 735 C C . SER A 1 92 ? 9.391 -9.438 -28.367 1.00 92.19 92 SER A C 1
ATOM 737 O O . SER A 1 92 ? 10.431 -9.683 -28.976 1.00 92.19 92 SER A O 1
ATOM 739 N N . SER A 1 93 ? 8.338 -10.253 -28.411 1.00 85.62 93 SER A N 1
ATOM 740 C CA . SER A 1 93 ? 8.267 -11.463 -29.233 1.00 85.62 93 SER A CA 1
ATOM 741 C C . SER A 1 93 ? 8.183 -11.157 -30.729 1.00 85.62 93 SER A C 1
ATOM 743 O O . SER A 1 93 ? 8.746 -11.899 -31.529 1.00 85.62 93 SER A O 1
ATOM 745 N N . GLN A 1 94 ? 7.527 -10.061 -31.116 1.00 79.56 94 GLN A N 1
ATOM 746 C CA . GLN A 1 94 ? 7.465 -9.613 -32.507 1.00 79.56 94 GLN A CA 1
ATOM 747 C C . GLN A 1 94 ? 8.806 -9.065 -33.012 1.00 79.56 94 GLN A C 1
ATOM 749 O O . GLN A 1 94 ? 9.171 -9.340 -34.143 1.00 79.56 94 GLN A O 1
ATOM 754 N N . VAL A 1 95 ? 9.552 -8.327 -32.182 1.00 79.69 95 VAL A N 1
ATOM 755 C CA . VAL A 1 95 ? 10.886 -7.798 -32.540 1.00 79.69 95 VAL A CA 1
ATOM 756 C C . VAL A 1 95 ? 11.939 -8.906 -32.667 1.00 79.69 95 VAL A C 1
ATOM 758 O O . VAL A 1 95 ? 12.912 -8.757 -33.399 1.00 79.69 95 VAL A O 1
ATOM 761 N N . ARG A 1 96 ? 11.767 -10.013 -31.934 1.00 72.69 96 ARG A N 1
ATOM 762 C CA . ARG A 1 96 ? 12.686 -11.163 -31.945 1.00 72.69 96 ARG A CA 1
ATOM 763 C C . ARG A 1 96 ? 12.437 -12.163 -33.085 1.00 72.69 96 ARG A C 1
ATOM 765 O O . ARG A 1 96 ? 13.210 -13.112 -33.200 1.00 72.69 96 ARG A O 1
ATOM 772 N N . ARG A 1 97 ? 11.372 -11.989 -33.870 1.00 58.22 97 ARG A N 1
ATOM 773 C CA . ARG A 1 97 ? 11.050 -12.794 -35.059 1.00 58.22 97 ARG A CA 1
ATOM 774 C C . ARG A 1 97 ? 11.500 -12.079 -36.321 1.00 58.22 97 ARG A C 1
ATOM 776 O O . ARG A 1 97 ? 11.937 -12.799 -37.241 1.00 58.22 97 ARG A O 1
#

Secondary structure (DSSP, 8-state):
----TTS---SS----HHHHHHHHHHHHHHHHHHHHH--HHHHTSBPPP--SS-SS-----BHHHHHHHHHHHHHHHHHHHHHHHHHHHHHHHHHT-